Protein AF-A0A822CK51-F1 (afdb_monomer)

Foldseek 3Di:
DLQCQQLLAFPDDFDADPNDTDTSNPPLVVPDQQDPNHACPPGQNDQLSPSNFPDPPDPDDDPGQWDWAQAQQPSDTDTHHSVQACPPDQGGQQSPSNQVLQSVVCVHDPAQRGAQRPDSGGGGPVCSVVSRSNVPPDPPD

pLDDT: mean 83.39, std 12.73, range [35.59, 96.19]

Mean predicted aligned error: 7.16 Å

Nearest PDB structures (foldseek):
  7qbe-assembly2_D  TM=3.596E-01  e=5.749E-02  Homo sapiens
  8v14-assembly1_B  TM=6.085E-01  e=1.750E+00  Caenorhabditis elegans

Structure (mmCIF, N/CA/C/O backbone):
data_AF-A0A822CK51-F1
#
_entry.id   AF-A0A822CK51-F1
#
loop_
_atom_site.group_PDB
_atom_site.id
_atom_site.type_symbol
_atom_site.label_atom_id
_atom_site.label_alt_id
_atom_site.label_comp_id
_atom_site.label_asym_id
_atom_site.label_entity_id
_atom_site.label_seq_id
_atom_site.pdbx_PDB_ins_code
_atom_site.Cartn_x
_atom_site.Cartn_y
_atom_site.Cartn_z
_atom_site.occupancy
_atom_site.B_iso_or_equiv
_atom_site.auth_seq_id
_atom_site.auth_comp_id
_atom_site.auth_asym_id
_atom_site.auth_atom_id
_atom_site.pdbx_PDB_model_num
ATOM 1 N N . MET A 1 1 ? -10.542 14.595 8.503 1.00 58.38 1 MET A N 1
ATOM 2 C CA . MET A 1 1 ? -11.158 13.534 9.317 1.00 58.38 1 MET A CA 1
ATOM 3 C C . MET A 1 1 ? -11.747 12.444 8.426 1.00 58.38 1 MET A C 1
ATOM 5 O O . MET A 1 1 ? -11.242 11.350 8.503 1.00 58.38 1 MET A O 1
ATOM 9 N N . PHE A 1 2 ? -12.650 12.720 7.473 1.00 69.19 2 PHE A N 1
ATOM 10 C CA . PHE A 1 2 ? -13.202 11.669 6.581 1.00 69.19 2 PHE A CA 1
ATOM 11 C C . PHE A 1 2 ? -12.275 11.098 5.487 1.00 69.19 2 PHE A C 1
ATOM 13 O O . PHE A 1 2 ? -12.678 10.186 4.781 1.00 69.19 2 PHE A O 1
ATOM 20 N N . LYS A 1 3 ? -11.065 11.639 5.299 1.00 73.62 3 LYS A N 1
ATOM 21 C CA . LYS A 1 3 ? -10.172 11.239 4.193 1.00 73.62 3 LYS A CA 1
ATOM 22 C C . LYS A 1 3 ? -9.493 9.882 4.410 1.00 73.62 3 LYS A C 1
ATOM 24 O O . LYS A 1 3 ? -9.154 9.227 3.438 1.00 73.62 3 LYS A O 1
ATOM 29 N N . PHE A 1 4 ? -9.304 9.496 5.668 1.00 82.94 4 PHE A N 1
ATOM 30 C CA . PHE A 1 4 ? -8.573 8.291 6.070 1.00 82.94 4 PHE A CA 1
ATOM 31 C C . PHE A 1 4 ? -9.504 7.205 6.621 1.00 82.94 4 PHE A C 1
ATOM 33 O O . PHE A 1 4 ? -9.054 6.215 7.159 1.00 82.94 4 PHE A O 1
ATOM 40 N N . VAL A 1 5 ? -10.822 7.387 6.486 1.00 86.25 5 VAL A N 1
ATOM 41 C CA . VAL A 1 5 ? -11.793 6.375 6.914 1.00 86.25 5 VAL A CA 1
ATOM 42 C C . VAL A 1 5 ? -11.712 5.185 5.967 1.00 86.25 5 VAL A C 1
ATOM 44 O O . VAL A 1 5 ? -11.779 5.376 4.748 1.00 86.25 5 VAL A O 1
ATOM 47 N N . CYS A 1 6 ? -11.639 3.976 6.517 1.00 86.56 6 CYS A N 1
ATOM 48 C CA . CYS A 1 6 ? -11.571 2.733 5.757 1.00 86.56 6 CYS A CA 1
ATOM 49 C C . CYS A 1 6 ? -10.373 2.678 4.803 1.00 86.56 6 CYS A C 1
ATOM 51 O O . CYS A 1 6 ? -10.488 2.202 3.673 1.00 86.56 6 CYS A O 1
ATOM 53 N N . ASP A 1 7 ? -9.230 3.210 5.231 1.00 85.38 7 ASP A N 1
ATOM 54 C CA . ASP A 1 7 ? -7.992 3.203 4.457 1.00 85.38 7 ASP A CA 1
ATOM 55 C C . ASP A 1 7 ? -7.054 2.043 4.844 1.00 85.38 7 ASP A C 1
ATOM 57 O O . ASP A 1 7 ? -5.973 1.885 4.259 1.00 85.38 7 ASP A O 1
ATOM 61 N N . GLY A 1 8 ? -7.476 1.201 5.791 1.00 83.81 8 GLY A N 1
ATOM 62 C CA . GLY A 1 8 ? -6.746 0.059 6.327 1.00 83.81 8 GLY A CA 1
ATOM 63 C C . GLY A 1 8 ? -5.794 0.398 7.476 1.00 83.81 8 GLY A C 1
ATOM 64 O O . GLY A 1 8 ? -4.967 -0.454 7.824 1.00 83.81 8 GLY A O 1
ATOM 65 N N . ILE A 1 9 ? -5.846 1.612 8.033 1.00 83.25 9 ILE A N 1
ATOM 66 C CA . ILE A 1 9 ? -5.020 2.058 9.158 1.00 83.25 9 ILE A CA 1
ATOM 67 C C . ILE A 1 9 ? -5.937 2.606 10.259 1.00 83.25 9 ILE A C 1
ATOM 69 O O . ILE A 1 9 ? -6.586 3.621 10.058 1.00 83.25 9 ILE A O 1
ATOM 73 N N . PRO A 1 10 ? -5.980 1.983 11.450 1.00 84.12 10 PRO A N 1
ATOM 74 C CA . PRO A 1 10 ? -6.756 2.531 12.554 1.00 84.12 10 PRO A CA 1
ATOM 75 C C . PRO A 1 10 ? -6.042 3.760 13.133 1.00 84.12 10 PRO A C 1
ATOM 77 O O . PRO A 1 10 ? -5.142 3.613 13.959 1.00 84.12 10 PRO A O 1
ATOM 80 N N . GLU A 1 11 ? -6.433 4.964 12.715 1.00 81.31 11 GLU A N 1
ATOM 81 C CA . GLU A 1 11 ? -5.856 6.222 13.215 1.00 81.31 11 GLU A CA 1
ATOM 82 C C . GLU A 1 11 ? -6.605 6.748 14.450 1.00 81.31 11 GLU A C 1
ATOM 84 O O . GLU A 1 11 ? -6.122 7.624 15.179 1.00 81.31 11 GLU A O 1
ATOM 89 N N . MET A 1 12 ? -7.805 6.219 14.711 1.00 82.50 12 MET A N 1
ATOM 90 C CA . MET A 1 12 ? -8.628 6.615 15.846 1.00 82.50 12 MET A CA 1
ATOM 91 C C . MET A 1 12 ? -8.613 5.567 16.963 1.00 82.50 12 MET A C 1
ATOM 93 O O . MET A 1 12 ? -8.814 4.372 16.743 1.00 82.50 12 MET A O 1
ATOM 97 N N . TYR A 1 13 ? -8.451 6.033 18.209 1.00 82.94 13 TYR A N 1
ATOM 98 C CA . TYR A 1 13 ? -8.633 5.170 19.376 1.00 82.94 13 TYR A CA 1
ATOM 99 C C . TYR A 1 13 ? -10.033 4.544 19.363 1.00 82.94 13 TYR A C 1
ATOM 101 O O . TYR A 1 13 ? -11.010 5.277 19.173 1.00 82.94 13 TYR A O 1
ATOM 109 N N . PRO A 1 14 ? -10.156 3.231 19.633 1.00 87.81 14 PRO A N 1
ATOM 110 C CA . PRO A 1 14 ? -11.447 2.568 19.623 1.00 87.81 14 PRO A CA 1
ATOM 111 C C . PRO A 1 14 ? -12.435 3.228 20.588 1.00 87.81 14 PRO A C 1
ATOM 113 O O . PRO A 1 14 ? -12.178 3.334 21.792 1.00 87.81 14 PRO A O 1
ATOM 116 N N . ILE A 1 15 ? -13.588 3.641 20.068 1.00 90.19 15 ILE A N 1
ATOM 117 C CA . ILE A 1 15 ? -14.697 4.188 20.852 1.00 90.19 15 ILE A CA 1
ATOM 118 C C . ILE A 1 15 ? -15.734 3.105 21.115 1.00 90.19 15 ILE A C 1
ATOM 120 O O . ILE A 1 15 ? -15.971 2.243 20.276 1.00 90.19 15 ILE A O 1
ATOM 124 N N . LYS A 1 16 ? -16.366 3.137 22.290 1.00 94.06 16 LYS A N 1
ATOM 125 C CA . LYS A 1 16 ? -17.366 2.135 22.667 1.00 94.06 16 LYS A CA 1
ATOM 126 C C . LYS A 1 16 ? -18.783 2.648 22.399 1.00 94.06 16 LYS A C 1
ATOM 128 O O . LYS A 1 16 ? -19.215 3.581 23.073 1.00 94.06 16 LYS A O 1
ATOM 133 N N . ILE A 1 17 ? -19.500 2.022 21.468 1.00 90.44 17 ILE A N 1
ATOM 134 C CA . ILE A 1 17 ? -20.900 2.313 21.115 1.00 90.44 17 ILE A CA 1
ATOM 135 C C . ILE A 1 17 ? -21.685 1.006 21.262 1.00 90.44 17 ILE A C 1
ATOM 137 O O . ILE A 1 17 ? -21.219 -0.040 20.828 1.00 90.44 17 ILE A O 1
ATOM 141 N N . ASP A 1 18 ? -22.816 1.026 21.974 1.00 91.06 18 ASP A N 1
ATOM 142 C CA . ASP A 1 18 ? -23.673 -0.155 22.202 1.00 91.06 18 ASP A CA 1
ATOM 143 C C . ASP A 1 18 ? -22.935 -1.420 22.689 1.00 91.06 18 ASP A C 1
ATOM 145 O O . ASP A 1 18 ? -23.322 -2.558 22.433 1.00 91.06 18 ASP A O 1
ATOM 149 N N . GLY A 1 19 ? -21.848 -1.227 23.442 1.00 91.12 19 GLY A N 1
ATOM 150 C CA . GLY A 1 19 ? -21.037 -2.317 23.979 1.00 91.12 19 GLY A CA 1
ATOM 151 C C . GLY A 1 19 ? -19.927 -2.826 23.054 1.00 91.12 19 GLY A C 1
ATOM 152 O O . GLY A 1 19 ? -19.065 -3.558 23.542 1.00 91.12 19 GLY A O 1
ATOM 153 N N . GLN A 1 20 ? -19.894 -2.403 21.790 1.00 91.06 20 GLN A N 1
ATOM 154 C CA . GLN A 1 20 ? -18.872 -2.756 20.804 1.00 91.06 20 GLN A CA 1
ATOM 155 C C . GLN A 1 20 ? -17.840 -1.638 20.633 1.00 91.06 20 GLN A C 1
ATOM 157 O O . GLN A 1 20 ? -18.123 -0.471 20.892 1.00 91.06 20 GLN A O 1
ATOM 162 N N . TYR A 1 21 ? -16.617 -2.011 20.253 1.00 90.69 21 TYR A N 1
ATOM 163 C CA . TYR A 1 21 ? -15.539 -1.069 19.961 1.00 90.69 21 TYR A CA 1
ATOM 164 C C . TYR A 1 21 ? -15.521 -0.768 18.463 1.00 90.69 21 TYR A C 1
ATOM 166 O O . TYR A 1 21 ? -15.443 -1.697 17.666 1.00 90.69 21 TYR A O 1
ATOM 174 N N . HIS A 1 22 ? -15.556 0.513 18.110 1.00 89.75 22 HIS A N 1
ATOM 175 C CA . HIS A 1 22 ? -15.533 1.004 16.737 1.00 89.75 22 HIS 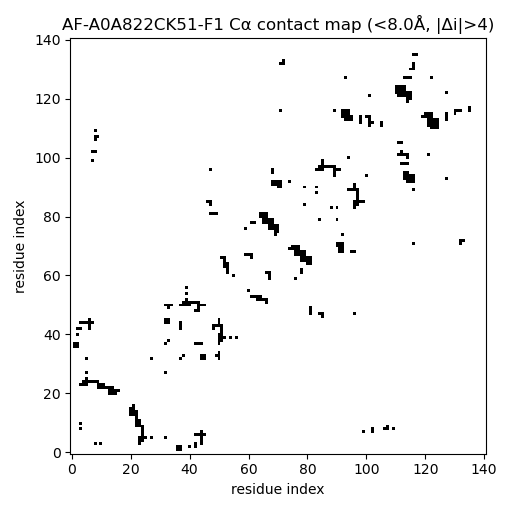A CA 1
ATOM 176 C C . HIS A 1 22 ? -14.306 1.886 16.514 1.00 89.75 22 HIS A C 1
ATOM 178 O O . HIS A 1 22 ? -13.920 2.665 17.389 1.00 89.75 22 HIS A O 1
ATOM 184 N N . THR A 1 23 ? -13.729 1.779 15.327 1.00 89.75 23 THR A N 1
ATOM 185 C CA . THR A 1 23 ? -12.684 2.658 14.794 1.00 89.75 23 THR A CA 1
ATOM 186 C C . THR A 1 23 ? -13.164 3.271 13.477 1.00 89.75 23 THR A C 1
ATOM 188 O O . THR A 1 23 ? -14.255 2.972 12.992 1.00 89.75 23 THR A O 1
ATOM 191 N N . ASP A 1 24 ? -12.326 4.104 12.879 1.00 87.31 24 ASP A N 1
ATOM 192 C CA . ASP A 1 24 ? -12.414 4.561 11.490 1.00 87.31 24 ASP A CA 1
ATOM 193 C C . ASP A 1 24 ? -12.319 3.436 10.440 1.00 87.31 24 ASP A C 1
ATOM 195 O O . ASP A 1 24 ? -12.593 3.678 9.271 1.00 87.31 24 ASP A O 1
ATOM 199 N N . GLU A 1 25 ? -12.034 2.203 10.867 1.00 88.31 25 GLU A N 1
ATOM 200 C CA . GLU A 1 25 ? -11.945 0.992 10.038 1.00 88.31 25 GLU A CA 1
ATOM 201 C C . GLU A 1 25 ? -13.105 0.003 10.292 1.00 88.31 25 GLU A C 1
ATOM 203 O O . GLU A 1 25 ? -13.046 -1.165 9.907 1.00 88.31 25 GLU A O 1
ATOM 208 N N . THR A 1 26 ? -14.161 0.431 10.994 1.00 89.12 26 THR A N 1
ATOM 209 C CA . THR A 1 26 ? -15.340 -0.404 11.293 1.00 89.12 26 THR A CA 1
ATOM 210 C C . THR A 1 26 ? -16.498 -0.084 10.343 1.00 89.12 26 THR A C 1
ATOM 212 O O . THR A 1 26 ? -16.698 1.067 9.970 1.00 89.12 26 THR A O 1
ATOM 215 N N . ASP A 1 27 ? -17.283 -1.099 9.963 1.00 88.38 27 ASP A N 1
ATOM 216 C CA . ASP A 1 27 ? -18.469 -0.968 9.096 1.00 88.38 27 ASP A CA 1
ATOM 217 C C . ASP A 1 27 ? -18.202 -0.335 7.714 1.00 88.38 27 ASP A C 1
ATOM 219 O O . ASP A 1 27 ? -19.085 0.281 7.115 1.00 88.38 27 ASP A O 1
ATOM 223 N N . CYS A 1 28 ? -17.002 -0.533 7.161 1.00 87.62 28 CYS A N 1
ATOM 224 C CA . CYS A 1 28 ? -16.598 0.010 5.858 1.00 87.62 28 CYS A CA 1
ATOM 225 C C . CYS A 1 28 ? -17.505 -0.408 4.691 1.00 87.62 28 CYS A C 1
ATOM 227 O O . CYS A 1 28 ? -17.698 0.362 3.758 1.00 87.62 28 CYS A O 1
ATOM 229 N N . GLU A 1 29 ? -18.144 -1.576 4.777 1.00 86.62 29 GLU A N 1
ATOM 230 C CA . GLU A 1 29 ? -19.150 -2.063 3.816 1.00 86.62 29 GLU A CA 1
ATOM 231 C C . GLU A 1 29 ? -20.356 -1.108 3.668 1.00 86.62 29 GLU A C 1
ATOM 233 O O . GLU A 1 29 ? -21.046 -1.120 2.650 1.00 86.62 29 GLU A O 1
ATOM 238 N N . GLN A 1 30 ? -20.633 -0.275 4.679 1.00 86.81 30 GLN A N 1
ATOM 239 C CA . GLN A 1 30 ? -21.738 0.690 4.660 1.00 86.81 30 GLN A CA 1
ATOM 24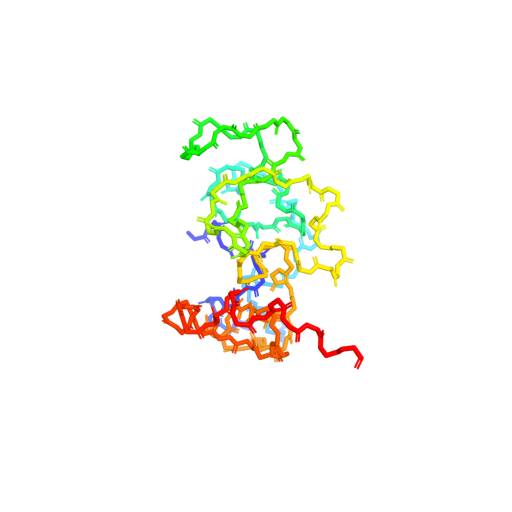0 C C . GLN A 1 30 ? -21.390 1.984 3.906 1.00 86.81 30 GLN A C 1
ATOM 242 O O . GLN A 1 30 ? -2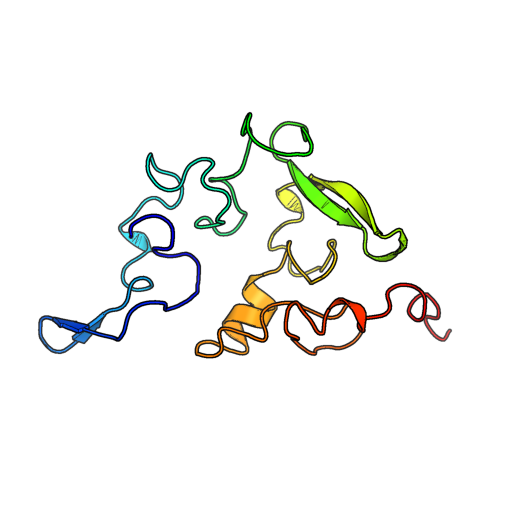2.284 2.780 3.606 1.00 86.81 30 GLN A O 1
ATOM 247 N N . TRP A 1 31 ? -20.111 2.208 3.590 1.00 83.75 31 TRP A N 1
ATOM 248 C CA . TRP A 1 31 ? -19.610 3.441 2.992 1.00 83.75 31 TRP A CA 1
ATOM 249 C C . TRP A 1 31 ? -18.957 3.142 1.640 1.00 83.75 31 TRP A C 1
ATOM 251 O O . TRP A 1 31 ? -17.945 2.447 1.590 1.00 83.75 31 TRP A O 1
ATOM 261 N N . PRO A 1 32 ? -19.480 3.677 0.519 1.00 89.25 32 PRO A N 1
ATOM 262 C CA . PRO A 1 32 ? -18.807 3.542 -0.765 1.00 89.25 32 PRO A CA 1
ATOM 263 C C . PRO A 1 32 ? -17.380 4.088 -0.669 1.00 89.25 32 PRO A C 1
ATOM 265 O O . PRO A 1 32 ? -17.192 5.269 -0.368 1.00 89.25 32 PRO A O 1
ATOM 268 N N . CYS A 1 33 ? -16.386 3.240 -0.939 1.00 91.12 33 CYS A N 1
ATOM 269 C CA . CYS A 1 33 ? -14.977 3.613 -0.820 1.00 91.12 33 CYS A CA 1
ATOM 270 C C . CYS A 1 33 ? -14.598 4.764 -1.766 1.00 91.12 33 CYS A C 1
ATOM 272 O O . CYS A 1 33 ? -13.754 5.577 -1.419 1.00 91.12 33 CYS A O 1
ATOM 274 N N . ASN A 1 34 ? -15.271 4.890 -2.918 1.00 92.50 34 ASN A N 1
ATOM 275 C CA . ASN A 1 34 ? -15.147 6.016 -3.842 1.00 92.50 34 ASN A CA 1
ATOM 276 C C . ASN A 1 34 ? -16.366 6.940 -3.697 1.00 92.50 34 ASN A C 1
ATOM 278 O O . ASN A 1 34 ? -17.468 6.626 -4.152 1.00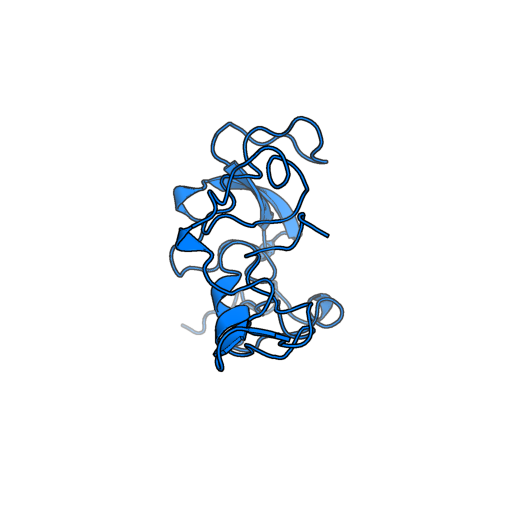 92.50 34 ASN A O 1
ATOM 282 N N . ASN A 1 35 ? -16.171 8.072 -3.025 1.00 90.62 35 ASN A N 1
ATOM 283 C CA . ASN A 1 35 ? -17.187 9.082 -2.757 1.00 90.62 35 ASN A CA 1
ATOM 284 C C . ASN A 1 35 ? -16.576 10.495 -2.817 1.00 90.62 35 ASN A C 1
ATOM 286 O O . ASN A 1 35 ? -15.384 10.665 -3.044 1.00 90.62 35 ASN A O 1
ATOM 290 N N . SER A 1 36 ? -17.372 11.541 -2.583 1.00 90.69 36 SER A N 1
ATOM 291 C CA . SER A 1 36 ? -16.907 12.936 -2.685 1.00 90.69 36 SER A CA 1
ATOM 292 C C . SER A 1 36 ? -15.765 13.329 -1.733 1.00 90.69 36 SER A C 1
ATOM 294 O O . SER A 1 36 ? -15.146 14.370 -1.942 1.00 90.69 36 SER A O 1
ATOM 296 N N . TYR A 1 37 ? -15.516 12.562 -0.669 1.00 88.62 37 TYR A N 1
ATOM 297 C CA . TYR A 1 37 ? -14.447 12.806 0.306 1.00 88.62 37 TYR A CA 1
ATOM 298 C C . TYR A 1 37 ? -13.178 11.989 0.032 1.00 88.62 37 TYR A C 1
ATOM 300 O O . TYR A 1 37 ? -12.092 12.407 0.450 1.00 88.62 37 TYR A O 1
ATOM 308 N N . THR A 1 38 ? -13.320 10.847 -0.638 1.00 91.19 38 THR A N 1
ATOM 309 C CA . THR A 1 38 ? -12.223 9.924 -0.952 1.00 91.19 38 THR A CA 1
ATOM 310 C C . THR A 1 38 ? -11.708 10.091 -2.375 1.00 91.19 38 THR A C 1
ATOM 312 O O . THR A 1 38 ? -10.517 9.975 -2.596 1.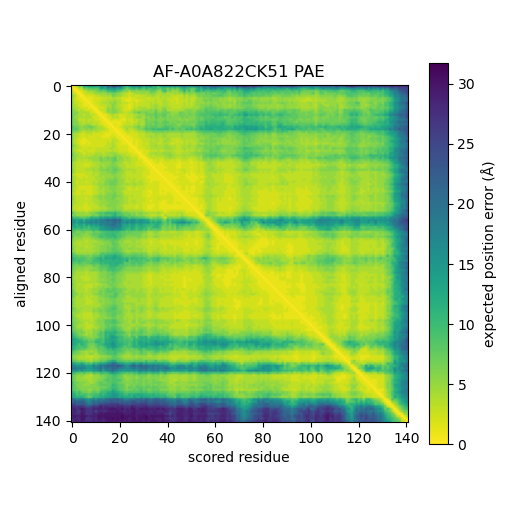00 91.19 38 THR A O 1
ATOM 315 N N . TYR A 1 39 ? -12.561 10.499 -3.319 1.00 92.56 39 TYR A N 1
ATOM 316 C CA . TYR A 1 39 ? -12.178 10.688 -4.715 1.00 92.56 39 TYR A CA 1
ATOM 317 C C . TYR A 1 39 ? -11.011 11.673 -4.886 1.00 92.56 39 TYR A C 1
ATOM 319 O O . TYR A 1 39 ? -11.121 12.858 -4.544 1.00 92.56 39 TYR A O 1
ATOM 327 N N . CYS A 1 40 ? -9.927 11.191 -5.494 1.00 91.62 40 CYS A N 1
ATOM 328 C CA . CYS A 1 40 ? -8.718 11.935 -5.830 1.00 91.62 40 CYS A CA 1
ATOM 329 C C . CYS A 1 40 ? -8.124 12.718 -4.649 1.00 91.62 40 CYS A C 1
ATOM 331 O O . CYS A 1 40 ? -7.687 13.869 -4.803 1.00 91.62 40 CYS A O 1
ATOM 333 N N . ASN A 1 41 ? -8.139 12.122 -3.459 1.00 90.12 41 ASN A N 1
ATOM 334 C CA . ASN A 1 41 ? -7.608 12.698 -2.235 1.00 90.12 41 ASN A CA 1
ATOM 335 C C . ASN A 1 41 ? -6.176 12.223 -1.908 1.00 90.12 41 ASN A C 1
ATOM 337 O O . ASN A 1 41 ? -5.626 12.678 -0.900 1.00 90.12 41 ASN A O 1
ATOM 341 N N . THR A 1 42 ? -5.566 11.398 -2.769 1.00 88.38 42 THR A N 1
ATOM 342 C CA . THR A 1 42 ? -4.235 10.760 -2.666 1.00 88.38 42 THR A CA 1
ATOM 343 C C . THR A 1 42 ? -4.118 9.578 -1.699 1.00 88.38 42 THR A C 1
ATOM 345 O O . THR A 1 42 ? -3.028 9.025 -1.529 1.00 88.38 42 THR A O 1
ATOM 348 N N . VAL A 1 43 ? -5.219 9.161 -1.085 1.00 88.94 43 VAL A N 1
ATOM 349 C CA . VAL A 1 43 ? -5.325 8.008 -0.185 1.00 88.94 43 VAL A CA 1
ATOM 350 C C . VAL A 1 43 ? -6.072 6.912 -0.929 1.00 88.94 43 VAL A C 1
ATOM 352 O O . VAL A 1 43 ? -6.953 7.197 -1.716 1.00 88.94 43 VAL A O 1
ATOM 355 N N . TRP A 1 44 ? -5.686 5.652 -0.734 1.00 90.19 44 TRP A N 1
ATOM 356 C CA . TRP A 1 44 ? -6.452 4.546 -1.311 1.00 90.19 44 TRP A CA 1
ATOM 357 C C . TRP A 1 44 ? -7.411 4.041 -0.253 1.00 90.19 44 TRP A C 1
ATOM 359 O O . TRP A 1 44 ? -6.993 3.305 0.646 1.00 90.19 44 TRP A O 1
ATOM 369 N N . ASN A 1 45 ? -8.666 4.454 -0.365 1.00 90.75 45 ASN A N 1
ATOM 370 C CA . ASN A 1 45 ? -9.764 3.936 0.434 1.00 90.75 45 ASN A CA 1
ATOM 371 C C . ASN A 1 45 ? -10.408 2.724 -0.260 1.00 90.75 45 ASN A C 1
ATOM 373 O O . ASN A 1 45 ? -10.984 1.862 0.402 1.00 90.75 45 ASN A O 1
ATOM 377 N N . CYS A 1 46 ? -10.309 2.612 -1.591 1.00 91.19 46 CYS A N 1
ATOM 378 C CA . CYS A 1 46 ? -10.775 1.426 -2.305 1.00 91.19 46 CYS A CA 1
ATOM 379 C C . CYS A 1 46 ? -9.707 0.316 -2.391 1.00 91.19 46 CYS A C 1
ATOM 381 O O . CYS A 1 46 ? -8.513 0.618 -2.478 1.00 91.19 46 CYS A O 1
ATOM 383 N N . PRO A 1 47 ? -10.105 -0.977 -2.436 1.00 88.00 47 PRO A N 1
ATOM 384 C CA . PRO A 1 47 ? -9.171 -2.107 -2.452 1.00 88.00 47 PRO A CA 1
ATOM 385 C C . PRO A 1 47 ? -8.129 -2.061 -3.570 1.00 88.00 47 PRO A C 1
ATOM 387 O O . PRO A 1 47 ? -6.995 -2.490 -3.355 1.00 88.00 47 PRO A O 1
ATOM 390 N N . ARG A 1 48 ? -8.492 -1.534 -4.748 1.00 91.94 48 ARG A N 1
ATOM 391 C CA . ARG A 1 48 ? -7.575 -1.373 -5.881 1.00 91.94 48 ARG A CA 1
ATOM 392 C C . ARG A 1 48 ? -7.276 0.098 -6.179 1.00 91.94 48 ARG A C 1
ATOM 394 O O . ARG A 1 48 ? -6.786 0.402 -7.259 1.00 91.94 48 ARG A O 1
ATOM 401 N N . GLY A 1 49 ? -7.574 1.001 -5.242 1.00 91.75 49 GLY A N 1
ATOM 402 C CA . GLY A 1 49 ? -7.355 2.439 -5.392 1.00 91.75 49 GLY A CA 1
ATOM 403 C C . GLY A 1 49 ? -8.274 3.114 -6.409 1.00 91.75 49 GLY A C 1
ATOM 404 O O . GLY A 1 49 ? -7.901 4.134 -6.978 1.00 91.75 49 GLY A O 1
ATOM 405 N N . GLU A 1 50 ? -9.453 2.558 -6.695 1.00 94.00 50 GLU A N 1
ATOM 406 C CA . GLU A 1 50 ? -10.409 3.081 -7.680 1.00 94.00 50 GLU A CA 1
ATOM 407 C C . GLU A 1 50 ? -10.794 4.553 -7.460 1.00 94.00 50 GLU A C 1
ATOM 409 O O . GLU A 1 50 ? -11.124 5.262 -8.413 1.00 94.00 50 GLU A O 1
ATOM 414 N N . ASP A 1 51 ? -10.764 5.006 -6.210 1.00 93.12 51 ASP A N 1
ATOM 415 C CA . ASP A 1 51 ? -10.960 6.388 -5.781 1.00 93.12 51 ASP A CA 1
ATOM 416 C C . ASP A 1 51 ? -9.852 7.342 -6.253 1.00 93.12 51 ASP A C 1
ATOM 418 O O . ASP A 1 51 ? -10.095 8.537 -6.389 1.00 93.12 51 ASP A O 1
ATOM 422 N N . GLU A 1 52 ? -8.686 6.815 -6.625 1.00 92.75 52 GLU A N 1
ATOM 423 C CA . GLU A 1 52 ? -7.509 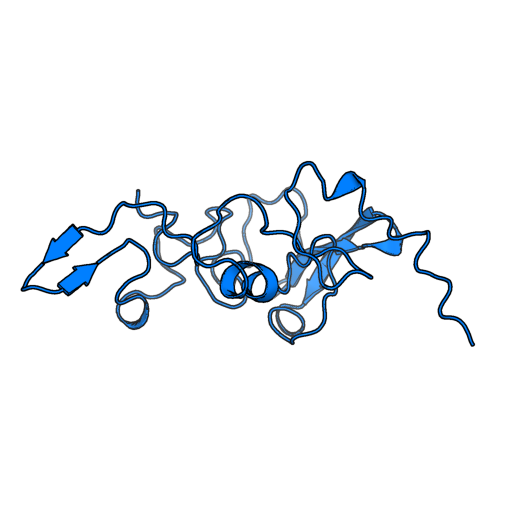7.561 -7.084 1.00 92.75 52 GLU A CA 1
ATOM 424 C C . GLU A 1 52 ? -7.221 7.395 -8.586 1.00 92.75 52 GLU A C 1
ATOM 426 O O . GLU A 1 52 ? -6.120 7.681 -9.070 1.00 92.75 52 GLU A O 1
ATOM 431 N N . LEU A 1 53 ? -8.207 6.931 -9.356 1.00 92.50 53 LEU A N 1
ATOM 432 C CA . LEU A 1 53 ? -8.118 6.846 -10.812 1.00 92.50 53 LEU A CA 1
ATOM 433 C C . LEU A 1 53 ? -8.622 8.116 -11.507 1.00 92.50 53 LEU A C 1
ATOM 435 O O . LEU A 1 53 ? -9.618 8.719 -11.123 1.00 92.50 53 LEU A O 1
ATOM 439 N N . THR A 1 54 ? -7.997 8.454 -12.640 1.00 87.81 54 THR A N 1
ATOM 440 C CA . THR A 1 54 ? -8.423 9.564 -13.526 1.00 87.81 54 THR A CA 1
ATOM 441 C C . THR A 1 54 ? -8.401 10.941 -12.840 1.00 87.81 54 THR A C 1
ATOM 443 O O . THR A 1 54 ? -9.191 11.837 -13.139 1.00 87.81 54 THR A O 1
ATOM 446 N N . CYS A 1 55 ? -7.454 11.128 -11.923 1.00 87.50 55 CYS A N 1
ATOM 447 C CA . CYS A 1 55 ? -7.256 12.374 -11.196 1.00 87.50 55 CYS A CA 1
ATOM 448 C C . CYS A 1 55 ? -6.381 13.361 -11.981 1.00 87.50 55 CYS A C 1
ATOM 450 O O . CYS A 1 55 ? -5.315 13.011 -12.477 1.00 87.50 55 CYS A O 1
ATOM 452 N N . ASN A 1 56 ? -6.782 14.634 -12.025 1.00 81.00 56 ASN A N 1
ATOM 453 C CA . ASN A 1 56 ? -6.016 15.691 -12.707 1.00 81.00 56 ASN A CA 1
ATOM 454 C C . ASN A 1 56 ? -4.854 16.266 -11.872 1.00 81.00 56 ASN A C 1
ATOM 456 O O . ASN A 1 56 ? -4.164 17.169 -12.338 1.00 81.00 56 ASN A O 1
ATOM 460 N N . ASN A 1 57 ? -4.658 15.795 -10.636 1.00 68.81 57 ASN A N 1
ATOM 461 C CA . ASN A 1 57 ? -3.735 16.393 -9.663 1.00 68.81 57 ASN A CA 1
ATOM 462 C C . ASN A 1 57 ? -2.495 15.527 -9.365 1.00 68.81 57 ASN A C 1
ATOM 464 O O . ASN A 1 57 ? -1.862 15.676 -8.322 1.00 68.81 57 ASN A O 1
ATOM 468 N N . THR A 1 58 ? -2.153 14.585 -10.243 1.00 68.06 58 THR A N 1
ATOM 469 C CA . THR A 1 58 ? -1.018 13.678 -10.039 1.00 68.06 58 THR A CA 1
ATOM 470 C C . THR A 1 58 ? 0.245 14.188 -10.739 1.00 68.06 58 THR A C 1
ATOM 472 O O . THR A 1 58 ? 0.196 14.744 -11.834 1.00 68.06 58 THR A O 1
ATOM 475 N N . LEU A 1 59 ? 1.411 13.968 -10.115 1.00 71.31 59 LEU A N 1
ATOM 476 C CA . LEU A 1 59 ? 2.728 14.325 -10.679 1.00 71.31 59 LEU A CA 1
ATOM 477 C C . LEU A 1 59 ? 3.024 13.608 -12.009 1.00 71.31 59 LEU A C 1
ATOM 479 O O . LEU A 1 59 ? 3.795 14.111 -12.824 1.00 71.31 59 LEU A O 1
ATOM 483 N N . ILE A 1 60 ? 2.410 12.441 -12.221 1.00 79.44 60 ILE A N 1
ATOM 484 C CA . ILE A 1 60 ? 2.375 11.740 -13.502 1.00 79.44 60 ILE A CA 1
ATOM 485 C C . ILE A 1 60 ? 0.933 11.542 -13.936 1.00 79.44 60 ILE A C 1
ATOM 487 O O . ILE A 1 60 ? 0.089 11.125 -13.144 1.00 79.44 60 ILE A O 1
ATOM 491 N N . VAL A 1 61 ? 0.674 11.797 -15.215 1.00 84.19 61 VAL A N 1
ATOM 492 C CA . VAL A 1 61 ? -0.604 11.486 -15.852 1.00 84.19 61 VAL A CA 1
ATOM 493 C C . VAL A 1 61 ? -0.516 10.069 -16.401 1.00 84.19 61 VAL A C 1
ATOM 495 O O . VAL A 1 61 ? 0.166 9.824 -17.396 1.00 84.19 61 VAL A O 1
ATOM 498 N N . CYS A 1 62 ? -1.184 9.134 -15.730 1.00 88.94 62 CYS A N 1
ATOM 499 C CA . CYS A 1 62 ? -1.343 7.776 -16.229 1.00 88.94 62 CYS A CA 1
ATOM 500 C C . CYS A 1 62 ? -2.586 7.652 -17.121 1.00 88.94 62 CYS A C 1
ATOM 502 O O . CYS A 1 62 ? -3.521 8.446 -16.987 1.00 88.94 62 CYS A O 1
ATOM 504 N N . PRO A 1 63 ? -2.619 6.668 -18.041 1.00 91.00 63 PRO A N 1
ATOM 505 C CA . PRO A 1 63 ? -3.836 6.333 -18.769 1.00 91.00 63 PRO A CA 1
ATOM 506 C C . PRO A 1 63 ? -4.990 6.000 -17.817 1.00 91.00 63 PRO A C 1
ATOM 508 O O . PRO A 1 63 ? -4.775 5.665 -16.651 1.00 91.00 63 PRO A O 1
ATOM 511 N N . ALA A 1 64 ? -6.221 6.023 -18.333 1.00 90.75 64 ALA A N 1
ATOM 512 C CA . ALA A 1 64 ? -7.377 5.546 -17.579 1.00 90.75 64 ALA A CA 1
ATOM 513 C C . ALA A 1 64 ? -7.122 4.127 -17.031 1.00 90.75 64 ALA A C 1
ATOM 515 O O . ALA A 1 64 ? -6.488 3.306 -17.701 1.00 90.75 64 ALA A O 1
ATOM 516 N N . LEU A 1 65 ? -7.618 3.846 -15.821 1.00 93.38 65 LEU A N 1
ATOM 517 C CA . LEU A 1 65 ? -7.453 2.554 -15.133 1.00 93.38 65 LEU A CA 1
ATOM 518 C C . LEU A 1 65 ? -5.988 2.164 -14.844 1.00 93.38 65 LEU A C 1
ATOM 520 O O . LEU A 1 65 ? -5.659 0.978 -14.793 1.00 93.38 65 LEU A O 1
ATOM 524 N N . HIS A 1 66 ? -5.096 3.147 -14.697 1.00 94.25 66 HIS A N 1
ATOM 525 C CA . HIS A 1 66 ? -3.711 2.918 -14.297 1.00 94.25 66 HIS A CA 1
ATOM 526 C C . HIS A 1 66 ? -3.304 3.820 -13.132 1.00 94.25 66 HIS A C 1
ATOM 528 O O . HIS A 1 66 ? -3.657 4.999 -13.091 1.00 94.25 66 HIS A O 1
ATOM 534 N N . HIS A 1 67 ? -2.483 3.275 -12.240 1.00 92.75 67 HIS A N 1
ATOM 535 C CA . HIS A 1 67 ? -1.893 3.981 -11.112 1.00 92.75 67 HIS A CA 1
ATOM 536 C C . HIS A 1 67 ? -0.428 4.324 -11.374 1.00 92.75 67 HIS A C 1
ATOM 538 O O . HIS A 1 67 ? 0.289 3.535 -11.998 1.00 92.75 67 HIS A O 1
ATOM 544 N N . PRO A 1 68 ? 0.064 5.463 -10.863 1.00 91.88 68 PRO A N 1
ATOM 545 C CA . PRO A 1 68 ? 1.493 5.717 -10.781 1.00 91.88 68 PRO A CA 1
ATOM 546 C C . PRO A 1 68 ? 2.193 4.620 -9.972 1.00 91.88 68 PRO A C 1
ATOM 548 O O . PRO A 1 68 ? 1.746 4.240 -8.894 1.00 91.88 68 PRO A O 1
ATOM 551 N N . CYS A 1 69 ? 3.313 4.134 -10.487 1.00 91.62 69 CYS A N 1
ATOM 552 C CA . CYS A 1 69 ? 4.082 3.044 -9.907 1.00 91.62 69 CYS A CA 1
ATOM 553 C C . CYS A 1 69 ? 5.568 3.320 -10.085 1.00 91.62 69 CYS A C 1
ATOM 555 O O . CYS A 1 69 ? 6.011 3.672 -11.178 1.00 91.62 69 CYS A O 1
ATOM 557 N N . ILE A 1 70 ? 6.363 3.148 -9.034 1.00 89.75 70 ILE A N 1
ATOM 558 C CA . ILE A 1 70 ? 7.821 3.194 -9.162 1.00 89.75 70 ILE A CA 1
ATOM 559 C C . ILE A 1 70 ? 8.293 1.774 -9.440 1.00 89.75 70 ILE A C 1
ATOM 561 O O . ILE A 1 70 ? 8.125 0.893 -8.600 1.00 89.75 70 ILE A O 1
ATOM 565 N N . LEU A 1 71 ? 8.894 1.553 -10.608 1.00 86.75 71 LEU A N 1
ATOM 566 C CA . LEU A 1 71 ? 9.440 0.246 -10.955 1.00 86.75 71 LEU A CA 1
ATOM 567 C C . LEU A 1 71 ? 10.630 -0.076 -10.035 1.00 86.75 71 LEU A C 1
ATOM 569 O O . LEU A 1 71 ? 11.565 0.727 -9.977 1.00 86.75 71 LEU A O 1
ATOM 573 N N . PRO A 1 72 ? 10.657 -1.240 -9.368 1.00 78.94 72 PRO A N 1
ATOM 574 C CA . PRO A 1 72 ? 11.717 -1.587 -8.423 1.00 78.94 72 PRO A CA 1
ATOM 575 C C . PRO A 1 72 ? 13.110 -1.557 -9.062 1.00 78.94 72 PRO A C 1
ATOM 577 O O . PRO A 1 72 ? 14.001 -0.867 -8.579 1.00 78.94 72 PRO A O 1
ATOM 580 N N . ASN A 1 73 ? 13.295 -2.235 -10.198 1.00 76.31 73 ASN A N 1
ATOM 581 C CA . ASN A 1 73 ? 14.619 -2.445 -10.802 1.00 76.31 73 ASN A CA 1
ATOM 582 C C . ASN A 1 73 ? 15.287 -1.149 -11.290 1.00 76.31 73 ASN A C 1
ATOM 584 O O . ASN A 1 73 ? 16.508 -0.984 -11.205 1.00 76.31 73 ASN A O 1
ATOM 588 N N . THR A 1 74 ? 14.489 -0.241 -11.848 1.00 81.06 74 THR A N 1
ATOM 589 C CA . THR A 1 74 ? 14.966 0.987 -12.495 1.00 81.06 74 THR A CA 1
ATOM 590 C C . THR A 1 74 ? 14.732 2.227 -11.645 1.00 81.06 74 THR A C 1
ATOM 592 O O . THR A 1 74 ? 15.287 3.278 -11.962 1.00 81.06 74 THR A O 1
ATOM 595 N N . THR A 1 75 ? 13.937 2.133 -10.572 1.00 81.62 75 THR A N 1
ATOM 596 C CA . THR A 1 75 ? 13.470 3.269 -9.756 1.00 81.62 75 THR A CA 1
ATOM 597 C C . THR A 1 75 ? 12.833 4.385 -10.591 1.00 81.62 75 THR A C 1
ATOM 599 O O . THR A 1 75 ? 12.856 5.556 -10.224 1.00 81.62 75 THR A O 1
ATOM 602 N N . THR A 1 76 ? 12.277 4.030 -11.751 1.00 86.44 76 THR A N 1
ATOM 603 C CA . THR A 1 76 ? 11.618 4.966 -12.665 1.00 86.44 76 THR A CA 1
ATOM 604 C C . THR A 1 76 ? 10.121 4.956 -12.429 1.00 86.44 76 THR A C 1
ATOM 606 O O . THR A 1 76 ? 9.529 3.893 -12.233 1.00 86.44 76 THR A O 1
ATOM 609 N N . LEU A 1 77 ? 9.505 6.129 -12.523 1.00 89.38 77 LEU A N 1
ATOM 610 C CA . LEU A 1 77 ? 8.057 6.255 -12.467 1.00 89.38 77 LEU A CA 1
ATOM 611 C C . LEU A 1 77 ? 7.432 5.702 -13.761 1.00 89.38 77 LEU A C 1
ATOM 613 O O . LEU A 1 77 ? 7.909 5.975 -14.862 1.00 89.38 77 LEU A O 1
ATOM 617 N N . SER A 1 78 ? 6.395 4.892 -13.605 1.00 92.19 78 SER A N 1
ATOM 618 C CA . SER A 1 78 ? 5.655 4.181 -14.647 1.00 92.19 78 SER A CA 1
ATOM 619 C C . SER A 1 78 ? 4.166 4.153 -14.284 1.00 92.19 78 SER A C 1
ATOM 621 O O . SER A 1 78 ? 3.771 4.641 -13.225 1.00 92.19 78 SER A O 1
ATOM 623 N N . CYS A 1 79 ? 3.339 3.576 -15.152 1.00 93.69 79 CYS A N 1
ATOM 624 C CA . CYS A 1 79 ? 1.910 3.392 -14.931 1.00 93.69 79 CYS A CA 1
ATOM 625 C C . CYS A 1 79 ? 1.578 1.900 -14.859 1.00 93.69 79 CYS A C 1
ATOM 627 O O . CYS A 1 79 ? 1.808 1.165 -15.820 1.00 93.69 79 CYS A O 1
ATOM 629 N N . LEU A 1 80 ? 1.039 1.458 -13.724 1.00 95.06 80 LEU A N 1
ATOM 630 C CA . LEU A 1 80 ? 0.595 0.090 -13.483 1.00 95.06 80 LEU A CA 1
ATOM 631 C C . LEU A 1 80 ? -0.908 -0.015 -13.738 1.00 95.06 80 LEU A C 1
ATOM 633 O O . LEU A 1 80 ? -1.668 0.810 -13.246 1.00 95.06 80 LEU A O 1
ATOM 637 N N . SER A 1 81 ? -1.347 -1.021 -14.491 1.00 96.19 81 SER A N 1
ATOM 638 C CA . SER A 1 81 ? -2.780 -1.286 -14.670 1.00 96.19 81 SER A CA 1
ATOM 639 C C . SER A 1 81 ? -3.438 -1.634 -13.333 1.00 96.19 81 SER A C 1
ATOM 641 O O . SER A 1 81 ? -2.868 -2.407 -12.566 1.00 96.19 81 SER A O 1
ATOM 643 N N . ILE A 1 82 ? -4.659 -1.144 -13.093 1.00 95.38 82 ILE A N 1
ATOM 644 C CA . ILE A 1 82 ? -5.479 -1.541 -11.936 1.00 95.38 82 ILE A CA 1
ATOM 645 C C . ILE A 1 82 ? -5.648 -3.062 -11.835 1.00 95.38 82 ILE A C 1
ATOM 647 O O . ILE A 1 82 ? -5.758 -3.602 -10.741 1.00 95.38 82 ILE A O 1
ATOM 651 N N . GLU A 1 83 ? -5.588 -3.789 -12.958 1.00 95.56 83 GLU A N 1
ATOM 652 C CA . GLU A 1 83 ? -5.709 -5.248 -12.934 1.00 95.56 83 GLU A CA 1
ATOM 653 C C . GLU A 1 83 ? -4.553 -5.951 -12.220 1.00 95.56 83 GLU A C 1
ATOM 655 O O . GLU A 1 83 ? -4.680 -7.094 -11.783 1.00 95.56 83 GLU A O 1
ATOM 660 N N . LYS A 1 84 ? -3.424 -5.256 -12.095 1.00 95.25 84 LYS A N 1
ATOM 661 C CA . LYS A 1 84 ? -2.255 -5.730 -11.368 1.00 95.25 84 LYS A CA 1
ATOM 662 C C . LYS A 1 84 ? -2.231 -5.308 -9.908 1.00 95.25 84 LYS A C 1
ATOM 664 O O . LYS A 1 84 ? -1.392 -5.780 -9.169 1.00 95.25 84 LYS A O 1
ATOM 669 N N . VAL A 1 85 ? -3.147 -4.441 -9.507 1.00 94.56 85 VAL A N 1
ATOM 670 C CA . VAL A 1 85 ? -3.287 -4.029 -8.121 1.00 94.56 85 VAL A CA 1
ATOM 671 C C . VAL A 1 85 ? -4.076 -5.084 -7.362 1.00 94.56 85 VAL A C 1
ATOM 673 O O . VAL A 1 85 ? -5.132 -5.530 -7.836 1.00 94.56 85 VAL A O 1
ATOM 676 N N . HIS A 1 86 ? -3.592 -5.416 -6.167 1.00 91.31 86 HIS A N 1
ATOM 677 C CA . HIS A 1 86 ? -4.188 -6.401 -5.272 1.00 91.31 86 HIS A CA 1
ATOM 678 C C . HIS A 1 86 ? -4.280 -7.806 -5.901 1.00 91.31 86 HIS A C 1
ATOM 680 O O . HIS A 1 86 ? -5.228 -8.555 -5.660 1.00 91.31 86 HIS A O 1
ATOM 686 N N . ASN A 1 87 ? -3.326 -8.169 -6.761 1.00 91.69 87 ASN A N 1
ATOM 687 C CA . ASN A 1 87 ? -3.271 -9.474 -7.423 1.00 91.69 87 ASN A CA 1
ATOM 688 C C . ASN A 1 87 ? -2.368 -10.487 -6.685 1.00 91.69 87 ASN A C 1
ATOM 690 O O . ASN A 1 87 ? -2.240 -11.631 -7.130 1.00 91.69 87 ASN A O 1
ATOM 694 N N . GLY A 1 88 ? -1.747 -10.086 -5.571 1.00 88.81 88 GLY A N 1
ATOM 695 C CA . GLY A 1 88 ? -0.822 -10.909 -4.790 1.00 88.81 88 GLY A CA 1
ATOM 696 C C . GLY A 1 88 ? 0.606 -10.969 -5.343 1.00 88.81 88 GLY A C 1
ATOM 697 O O . GLY A 1 88 ? 1.426 -11.724 -4.818 1.00 88.81 88 GLY A O 1
ATOM 698 N N . ILE A 1 89 ? 0.921 -10.197 -6.382 1.00 89.31 89 ILE A N 1
ATOM 699 C CA . ILE A 1 89 ? 2.243 -10.068 -6.993 1.00 89.31 89 ILE A CA 1
ATOM 700 C C . ILE A 1 89 ? 2.683 -8.624 -6.814 1.00 89.31 89 ILE A C 1
ATOM 702 O O . ILE A 1 89 ? 2.071 -7.712 -7.342 1.00 89.31 89 ILE A O 1
ATOM 706 N N . VAL A 1 90 ? 3.789 -8.419 -6.108 1.00 89.56 90 VAL A N 1
ATOM 707 C CA . VAL A 1 90 ? 4.357 -7.080 -5.952 1.00 89.56 90 VAL A CA 1
ATOM 708 C C . VAL A 1 90 ? 4.969 -6.655 -7.291 1.00 89.56 90 VAL A C 1
ATOM 710 O O . VAL A 1 90 ? 5.943 -7.257 -7.731 1.00 89.56 90 VAL A O 1
ATOM 713 N N . ASP A 1 91 ? 4.396 -5.650 -7.950 1.00 91.06 91 ASP A N 1
ATOM 714 C CA . ASP A 1 91 ? 4.885 -5.025 -9.186 1.00 91.06 91 ASP A CA 1
ATOM 715 C C . ASP A 1 91 ? 5.583 -3.673 -8.902 1.00 91.06 91 ASP A C 1
ATOM 717 O O . ASP A 1 91 ? 6.490 -3.276 -9.646 1.00 91.06 91 ASP A O 1
ATOM 721 N N . CYS A 1 92 ? 5.203 -2.961 -7.833 1.00 90.94 92 CYS A N 1
ATOM 722 C CA . CYS A 1 92 ? 5.735 -1.638 -7.496 1.00 90.94 92 CYS A CA 1
ATOM 723 C C . 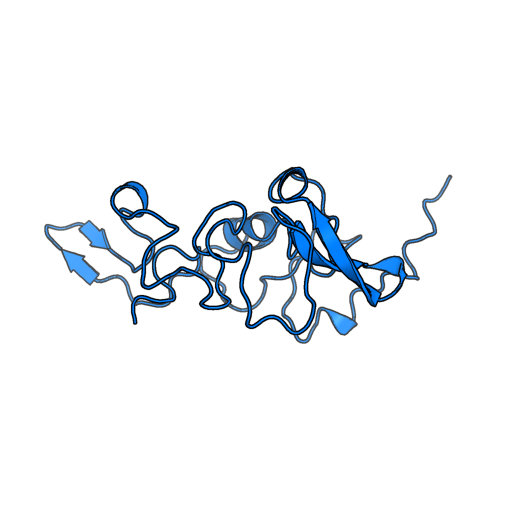CYS A 1 92 ? 6.690 -1.645 -6.297 1.00 90.94 92 CYS A C 1
ATOM 725 O O . CYS A 1 92 ? 6.612 -2.462 -5.377 1.00 90.94 92 CYS A O 1
ATOM 727 N N . LEU A 1 93 ? 7.606 -0.671 -6.281 1.00 89.06 93 LEU A N 1
ATOM 728 C CA . LEU A 1 93 ? 8.527 -0.457 -5.170 1.00 89.06 93 LEU A CA 1
ATOM 729 C C . LEU A 1 93 ? 7.760 -0.288 -3.849 1.00 89.06 93 LEU A C 1
ATOM 731 O O . LEU A 1 93 ? 6.834 0.515 -3.751 1.00 89.06 93 LEU A O 1
ATOM 735 N N . GLY A 1 94 ? 8.179 -1.028 -2.823 1.00 89.06 94 GLY A N 1
ATOM 736 C CA . GLY A 1 94 ? 7.538 -0.997 -1.510 1.00 89.06 94 GLY A CA 1
ATOM 737 C C . GLY A 1 94 ? 6.216 -1.755 -1.430 1.00 89.06 94 GLY A C 1
ATOM 738 O O . GLY A 1 94 ? 5.526 -1.602 -0.425 1.00 89.06 94 GLY A O 1
ATOM 739 N N . GLY A 1 95 ? 5.836 -2.534 -2.451 1.00 90.19 95 GLY A N 1
ATOM 740 C CA . GLY A 1 95 ? 4.535 -3.208 -2.479 1.00 90.19 95 GLY A CA 1
ATOM 741 C C . GLY A 1 95 ? 3.375 -2.225 -2.460 1.00 90.19 95 GLY A C 1
ATOM 742 O O . GLY A 1 95 ? 2.350 -2.500 -1.845 1.00 90.19 95 GLY A O 1
ATOM 743 N N . SER A 1 96 ? 3.544 -1.047 -3.072 1.00 90.19 96 SER A N 1
ATOM 744 C CA . SER A 1 96 ? 2.518 0.001 -3.069 1.00 90.19 96 SER A CA 1
ATOM 745 C C . SER A 1 96 ? 1.244 -0.396 -3.818 1.00 90.19 96 SER A C 1
ATOM 747 O O . SER A 1 96 ? 0.204 0.209 -3.601 1.00 90.19 96 SER A O 1
ATOM 749 N N . ASP A 1 97 ? 1.333 -1.375 -4.708 1.00 92.56 97 ASP A N 1
ATOM 750 C CA . ASP A 1 97 ? 0.231 -2.031 -5.411 1.00 92.56 97 ASP A CA 1
ATOM 751 C C . ASP A 1 97 ? -0.396 -3.186 -4.608 1.00 92.56 97 ASP A C 1
ATOM 753 O O . ASP A 1 97 ? -1.551 -3.535 -4.825 1.00 92.56 97 ASP A O 1
ATOM 757 N N . GLU A 1 98 ? 0.325 -3.713 -3.616 1.00 91.81 98 GLU A N 1
ATOM 758 C CA . GLU A 1 98 ? -0.076 -4.836 -2.759 1.00 91.81 98 GLU A CA 1
ATOM 759 C C . GLU A 1 98 ? -0.072 -4.437 -1.270 1.00 91.81 98 GLU A C 1
ATOM 761 O O . GLU A 1 98 ? 0.390 -5.165 -0.386 1.00 91.81 98 GLU A O 1
ATOM 766 N N . ARG A 1 99 ? -0.582 -3.235 -0.968 1.00 87.88 99 ARG A N 1
ATOM 767 C CA . ARG A 1 99 ? -0.487 -2.581 0.358 1.00 87.88 99 ARG A CA 1
ATOM 768 C C . ARG A 1 99 ? -1.073 -3.421 1.488 1.00 87.88 99 ARG A C 1
ATOM 770 O O . ARG A 1 99 ? -0.641 -3.312 2.637 1.00 87.88 99 ARG A O 1
ATOM 777 N N . GLN A 1 100 ? -2.068 -4.248 1.178 1.00 85.69 100 GLN A N 1
ATOM 778 C CA . GLN A 1 100 ? -2.703 -5.148 2.132 1.00 85.69 100 GLN A CA 1
ATOM 779 C C . GLN A 1 100 ? -1.712 -6.135 2.755 1.00 85.69 100 GLN A C 1
ATOM 781 O O . GLN A 1 100 ? -1.916 -6.505 3.905 1.00 85.69 100 GLN A O 1
ATOM 786 N N . LEU A 1 101 ? -0.640 -6.521 2.046 1.00 87.69 101 LEU A N 1
ATOM 787 C CA . LEU A 1 101 ? 0.328 -7.510 2.530 1.00 87.69 101 LEU A CA 1
ATOM 788 C C . LEU A 1 101 ? 0.901 -7.083 3.884 1.00 87.69 101 LEU A C 1
ATOM 790 O O . LEU A 1 101 ? 0.751 -7.780 4.885 1.00 87.69 101 LEU A O 1
ATOM 794 N N . CYS A 1 102 ? 1.480 -5.884 3.940 1.00 87.69 102 CYS A N 1
ATOM 795 C CA . CYS A 1 102 ? 2.063 -5.369 5.174 1.00 87.69 102 CYS A CA 1
ATOM 796 C C . CYS A 1 102 ? 1.021 -4.836 6.157 1.00 87.69 102 CYS A C 1
ATOM 798 O O . CYS A 1 102 ? 1.228 -4.895 7.370 1.00 87.69 102 CYS A O 1
ATOM 800 N N . ARG A 1 103 ? -0.130 -4.362 5.665 1.00 85.56 103 ARG A N 1
ATOM 801 C CA . ARG A 1 103 ? -1.220 -3.905 6.536 1.00 85.56 103 ARG A CA 1
ATOM 802 C C . ARG A 1 103 ? -1.828 -5.037 7.363 1.00 85.56 103 ARG A C 1
ATOM 804 O O . ARG A 1 103 ? -2.039 -4.866 8.558 1.00 85.56 103 ARG A O 1
ATOM 811 N N . GLN A 1 104 ? -2.040 -6.199 6.748 1.00 82.00 104 GLN A N 1
ATOM 812 C CA . GLN A 1 104 ? -2.597 -7.379 7.412 1.00 82.00 104 GLN A CA 1
ATOM 813 C C . GLN A 1 104 ? -1.592 -8.053 8.350 1.00 82.00 104 GLN A C 1
ATOM 815 O O . GLN A 1 104 ? -1.988 -8.545 9.404 1.00 82.00 104 GLN A O 1
ATOM 820 N N . MET A 1 105 ? -0.298 -8.054 8.007 1.00 81.81 105 MET A N 1
ATOM 821 C CA . MET A 1 105 ? 0.741 -8.592 8.896 1.00 81.81 105 MET A CA 1
ATOM 822 C C . MET A 1 105 ? 0.891 -7.771 10.181 1.00 81.81 105 MET A C 1
ATOM 824 O O . MET A 1 105 ? 1.166 -8.338 11.238 1.00 81.81 105 MET A O 1
ATOM 828 N N . TYR A 1 106 ? 0.671 -6.456 10.107 1.00 78.81 106 TYR A N 1
ATOM 829 C CA . TYR A 1 106 ? 0.860 -5.540 11.227 1.00 78.81 106 TYR A CA 1
ATOM 830 C C . TYR A 1 106 ? -0.362 -4.641 11.451 1.00 78.81 106 TYR A C 1
ATOM 832 O O . TYR A 1 106 ? -0.301 -3.426 11.273 1.00 78.81 106 TYR A O 1
ATOM 840 N N . LEU A 1 107 ? -1.490 -5.224 11.867 1.00 69.50 107 LEU A N 1
ATOM 841 C CA . LEU A 1 107 ? -2.769 -4.506 12.018 1.00 69.50 107 LEU A CA 1
ATOM 842 C C . LEU A 1 107 ? -2.669 -3.224 12.867 1.00 69.50 107 LEU A C 1
ATOM 844 O O . LEU A 1 107 ? -3.280 -2.215 12.528 1.00 69.50 107 LEU A O 1
ATOM 848 N N . PHE A 1 108 ? -1.851 -3.245 13.922 1.00 69.94 108 PHE A N 1
ATOM 849 C CA . PHE A 1 108 ? -1.699 -2.137 14.874 1.00 69.94 108 PHE A CA 1
ATOM 850 C C . PHE A 1 108 ? -0.380 -1.362 14.734 1.00 69.94 108 PHE A C 1
ATOM 852 O O . PHE A 1 108 ? -0.099 -0.506 15.569 1.00 69.94 108 PHE A O 1
ATOM 859 N N . GLU A 1 109 ? 0.454 -1.661 13.730 1.00 73.12 109 GLU A N 1
ATOM 860 C CA . GLU A 1 109 ? 1.728 -0.959 13.537 1.00 73.12 109 GLU A CA 1
ATOM 861 C C . GLU A 1 109 ? 1.670 -0.042 12.318 1.00 73.12 109 GLU A C 1
ATOM 863 O O . GLU A 1 109 ? 1.594 -0.486 11.176 1.00 73.12 109 GLU A O 1
ATOM 868 N N . GLU A 1 110 ? 1.733 1.262 12.564 1.00 71.62 110 GLU A N 1
ATOM 869 C CA . GLU A 1 110 ? 1.628 2.290 11.525 1.00 71.62 110 GLU A CA 1
ATOM 870 C C . GLU A 1 110 ? 2.905 2.444 10.690 1.00 71.62 110 GLU A C 1
ATOM 872 O O . GLU A 1 110 ? 2.879 3.024 9.606 1.00 71.62 110 GLU A O 1
ATOM 877 N N . THR A 1 111 ? 4.033 1.929 11.179 1.00 80.50 111 THR A N 1
ATOM 878 C CA . THR A 1 111 ? 5.356 2.205 10.614 1.00 80.50 111 THR A CA 1
ATOM 879 C C . THR A 1 111 ? 5.726 1.221 9.508 1.00 80.50 111 THR A C 1
ATOM 881 O O . THR A 1 111 ? 6.087 1.650 8.414 1.00 80.50 111 THR A O 1
ATOM 884 N N . ASN A 1 112 ? 5.618 -0.086 9.757 1.00 87.31 112 ASN A N 1
ATOM 885 C CA . ASN A 1 112 ? 6.099 -1.149 8.869 1.00 87.31 112 ASN A CA 1
ATOM 886 C C . ASN A 1 112 ? 5.078 -1.498 7.778 1.00 87.31 112 ASN A C 1
ATOM 888 O O . ASN A 1 112 ? 4.473 -2.568 7.773 1.00 87.31 112 ASN A O 1
ATOM 892 N N . ARG A 1 113 ? 4.853 -0.559 6.854 1.00 86.88 113 ARG A N 1
ATOM 893 C CA . ARG A 1 113 ? 3.794 -0.644 5.831 1.00 86.88 113 ARG A CA 1
ATOM 894 C C . ARG A 1 113 ? 4.290 -0.927 4.413 1.00 86.88 113 ARG A C 1
ATOM 896 O O . ARG A 1 113 ? 3.458 -1.112 3.530 1.00 86.88 113 ARG A O 1
ATOM 903 N N . TYR A 1 114 ? 5.601 -0.961 4.184 1.00 89.75 114 TYR A N 1
ATOM 904 C CA . TYR A 1 114 ? 6.181 -1.132 2.852 1.00 89.75 114 TYR A CA 1
ATOM 905 C C . TYR A 1 114 ? 6.868 -2.485 2.734 1.00 89.75 114 TYR A C 1
ATOM 907 O O . TYR A 1 114 ? 7.660 -2.859 3.591 1.00 89.75 114 TYR A O 1
ATOM 915 N N . HIS A 1 115 ? 6.594 -3.209 1.658 1.00 88.75 115 HIS A N 1
ATOM 916 C CA . HIS A 1 115 ? 7.169 -4.525 1.413 1.00 88.75 115 HIS A CA 1
ATOM 917 C C . HIS A 1 115 ? 8.547 -4.411 0.737 1.00 88.75 115 HIS A C 1
ATOM 919 O O . HIS A 1 115 ? 8.672 -3.798 -0.329 1.00 88.75 115 HIS A O 1
ATOM 925 N N . CYS A 1 116 ? 9.589 -5.015 1.322 1.00 85.69 116 CYS A N 1
ATOM 926 C CA . CYS A 1 116 ? 10.876 -5.175 0.634 1.00 85.69 116 CYS A CA 1
ATOM 927 C C . CYS A 1 116 ? 10.758 -6.238 -0.475 1.00 85.69 116 CYS A C 1
ATOM 929 O O . CYS A 1 116 ? 10.178 -7.291 -0.275 1.00 85.69 116 CYS A O 1
ATOM 931 N N . TRP A 1 117 ? 11.371 -6.022 -1.640 1.00 74.88 117 TRP A N 1
ATOM 932 C CA . TRP A 1 117 ? 11.180 -6.895 -2.810 1.00 74.88 117 TRP A CA 1
ATOM 933 C C . TRP A 1 117 ? 11.548 -8.382 -2.592 1.00 74.88 117 TRP A C 1
ATOM 935 O O . TRP A 1 117 ? 10.740 -9.257 -2.887 1.00 74.88 117 TRP A O 1
ATOM 945 N N . ASN A 1 118 ? 12.738 -8.681 -2.053 1.00 65.44 118 ASN A N 1
ATOM 946 C CA . ASN A 1 118 ? 13.244 -10.057 -1.873 1.00 65.44 118 ASN A CA 1
ATOM 947 C C . ASN A 1 118 ? 13.300 -10.520 -0.403 1.00 65.44 118 ASN A C 1
ATOM 949 O O . ASN A 1 118 ? 13.880 -11.551 -0.069 1.00 65.44 118 ASN A O 1
ATOM 953 N N . ARG A 1 119 ? 12.713 -9.750 0.513 1.00 66.94 119 ARG A N 1
ATOM 954 C CA . ARG A 1 119 ? 12.506 -10.178 1.899 1.00 66.94 119 ARG A CA 1
ATOM 955 C C . ARG A 1 119 ? 11.012 -10.165 2.135 1.00 66.94 119 ARG A C 1
ATOM 957 O O . ARG A 1 119 ? 10.390 -9.155 1.848 1.00 66.94 119 ARG A O 1
ATOM 964 N N . SER A 1 120 ? 10.450 -11.219 2.719 1.00 71.00 120 SER A N 1
ATOM 965 C CA . SER A 1 120 ? 9.067 -11.223 3.232 1.00 71.00 120 SER A CA 1
ATOM 966 C C . SER A 1 120 ? 8.908 -10.312 4.465 1.00 71.00 120 SER A C 1
ATOM 968 O O . SER A 1 120 ? 8.210 -10.646 5.417 1.00 71.00 120 SER A O 1
ATOM 970 N N . GLU A 1 121 ? 9.644 -9.203 4.490 1.00 85.31 121 GLU A N 1
ATOM 971 C CA . GLU A 1 121 ? 9.774 -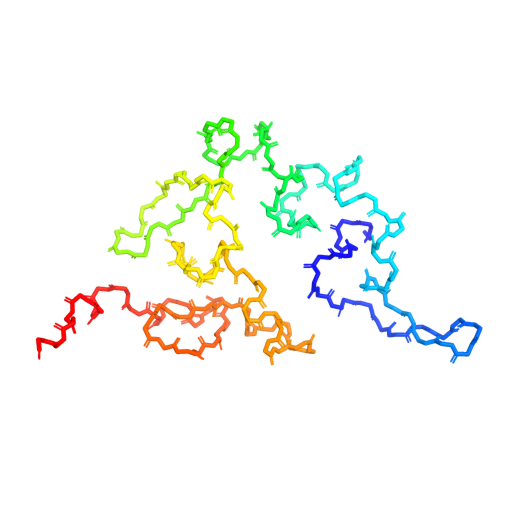8.263 5.587 1.00 85.31 121 GLU A CA 1
ATOM 972 C C . GLU A 1 121 ? 9.074 -6.966 5.191 1.00 85.31 121 GLU A C 1
ATOM 974 O O . GLU A 1 121 ? 9.314 -6.398 4.118 1.00 85.31 121 GLU A O 1
ATOM 979 N N . CYS A 1 122 ? 8.222 -6.496 6.093 1.00 89.25 122 CYS A N 1
ATOM 980 C CA . CYS A 1 122 ? 7.626 -5.181 6.000 1.00 89.25 122 CYS A CA 1
ATOM 981 C C . CYS A 1 122 ? 8.482 -4.190 6.771 1.00 89.25 122 CYS A C 1
ATOM 983 O O . CYS A 1 122 ? 8.855 -4.425 7.919 1.00 89.25 122 CYS A O 1
ATOM 985 N N . VAL A 1 123 ? 8.780 -3.074 6.127 1.00 89.38 123 VAL A N 1
ATOM 986 C CA . VAL A 1 123 ? 9.670 -2.041 6.635 1.00 89.38 123 VAL A CA 1
ATOM 987 C C . VAL A 1 123 ? 8.977 -0.686 6.635 1.00 89.38 123 VAL A C 1
ATOM 989 O O . VAL A 1 123 ? 7.962 -0.464 5.965 1.00 89.38 123 VAL A O 1
ATOM 992 N N . SER A 1 124 ? 9.540 0.250 7.391 1.00 89.31 124 SER A N 1
ATOM 993 C CA . SER A 1 124 ? 9.137 1.649 7.336 1.00 89.31 124 SER A CA 1
ATOM 994 C C . SER A 1 124 ? 9.588 2.333 6.048 1.00 89.31 124 SER A C 1
ATOM 996 O O . SER A 1 124 ? 10.526 1.898 5.376 1.00 89.31 124 SER A O 1
ATOM 998 N N . ILE A 1 125 ? 8.963 3.470 5.733 1.00 85.06 125 ILE A N 1
ATOM 999 C CA . ILE A 1 125 ? 9.332 4.280 4.562 1.00 85.06 125 ILE A CA 1
ATOM 1000 C C . ILE A 1 125 ? 10.812 4.695 4.574 1.00 85.06 125 ILE A C 1
ATOM 1002 O O . ILE A 1 125 ? 11.451 4.750 3.528 1.00 85.06 125 ILE A O 1
ATOM 1006 N N . THR A 1 126 ? 11.385 4.947 5.756 1.00 85.75 126 THR A N 1
ATOM 1007 C CA . THR A 1 126 ? 12.799 5.319 5.908 1.00 85.75 126 THR A CA 1
ATOM 1008 C C . THR A 1 126 ? 13.735 4.146 5.641 1.00 85.75 126 THR A C 1
ATOM 1010 O O . THR A 1 126 ? 14.838 4.343 5.138 1.00 85.75 126 THR A O 1
ATOM 1013 N N . SER A 1 127 ? 13.289 2.927 5.939 1.00 86.69 127 SER A N 1
ATOM 1014 C CA . SER A 1 127 ? 14.036 1.693 5.704 1.00 86.69 127 SER A CA 1
ATOM 1015 C C . SER A 1 127 ? 13.873 1.160 4.280 1.00 86.69 127 SER A C 1
ATOM 1017 O O . SER A 1 127 ? 14.714 0.381 3.837 1.00 86.69 127 SER A O 1
ATOM 1019 N N . LEU A 1 128 ? 12.863 1.622 3.532 1.00 82.38 128 LEU A N 1
ATOM 1020 C CA . LEU A 1 128 ? 12.619 1.215 2.145 1.00 82.38 128 LEU A CA 1
ATOM 1021 C C . LEU A 1 128 ? 13.825 1.471 1.227 1.00 82.38 128 LEU A C 1
ATOM 1023 O O . LEU A 1 128 ? 14.085 0.684 0.323 1.00 82.38 128 LEU A O 1
ATOM 1027 N N . ILE A 1 129 ? 14.613 2.519 1.496 1.00 77.06 129 ILE A N 1
ATOM 1028 C CA . ILE A 1 129 ? 15.844 2.829 0.747 1.00 77.06 129 ILE A CA 1
ATOM 1029 C C . ILE A 1 129 ? 16.918 1.735 0.873 1.00 77.06 129 ILE A C 1
ATOM 1031 O O . ILE A 1 129 ? 17.784 1.608 0.009 1.00 77.06 129 ILE A O 1
ATOM 1035 N N . ASN A 1 130 ? 16.860 0.942 1.946 1.00 77.75 130 ASN A N 1
ATOM 1036 C CA . ASN A 1 130 ? 17.780 -0.162 2.199 1.00 77.75 130 ASN A CA 1
ATOM 1037 C C . ASN A 1 130 ? 17.304 -1.474 1.554 1.00 77.75 130 ASN A C 1
ATOM 1039 O O . ASN A 1 130 ? 18.097 -2.411 1.446 1.00 77.75 130 ASN A O 1
ATOM 1043 N N . CYS A 1 131 ? 16.044 -1.556 1.102 1.00 77.44 131 CYS A N 1
ATOM 1044 C CA . CYS A 1 131 ? 15.598 -2.645 0.238 1.00 77.44 131 CYS A CA 1
ATOM 1045 C C . CYS A 1 131 ? 16.281 -2.441 -1.126 1.00 77.44 131 CYS A C 1
ATOM 1047 O O . CYS A 1 131 ? 15.948 -1.503 -1.845 1.00 77.44 131 CYS A O 1
ATOM 1049 N N . ASN A 1 132 ? 17.281 -3.256 -1.477 1.00 67.50 132 ASN A N 1
ATOM 1050 C CA . ASN A 1 132 ? 18.062 -3.057 -2.700 1.00 67.50 132 ASN A CA 1
ATOM 1051 C C . ASN A 1 132 ? 17.459 -3.821 -3.895 1.00 67.50 132 ASN A C 1
ATOM 1053 O O . ASN A 1 132 ? 17.713 -5.015 -4.017 1.00 67.50 132 ASN A O 1
ATOM 1057 N N . PRO A 1 133 ? 16.788 -3.152 -4.851 1.00 58.97 133 PRO A N 1
ATOM 1058 C CA . PRO A 1 133 ? 16.202 -3.831 -6.006 1.00 58.97 133 PRO A CA 1
ATOM 1059 C C . PRO A 1 133 ? 17.237 -4.349 -7.025 1.00 58.97 133 PRO A C 1
ATOM 1061 O O . PRO A 1 133 ? 16.907 -5.172 -7.872 1.00 58.97 133 PRO A O 1
ATOM 1064 N N . LYS A 1 134 ? 18.495 -3.877 -6.982 1.00 53.22 134 LYS A N 1
ATOM 1065 C CA . LYS A 1 134 ? 19.574 -4.255 -7.920 1.00 53.22 134 LYS A CA 1
ATOM 1066 C C . LYS A 1 134 ? 20.462 -5.402 -7.430 1.00 53.22 134 LYS A C 1
ATOM 1068 O O . LYS A 1 134 ? 21.079 -6.068 -8.255 1.00 53.22 134 LYS A O 1
ATOM 1073 N N . LEU A 1 135 ? 20.545 -5.650 -6.121 1.00 49.62 135 LEU A N 1
ATOM 1074 C CA . LEU A 1 135 ? 21.200 -6.859 -5.587 1.00 49.62 135 LEU A CA 1
ATOM 1075 C C . LEU A 1 135 ? 20.332 -8.119 -5.779 1.00 49.62 135 LEU A C 1
ATOM 1077 O O . LEU A 1 135 ? 20.842 -9.227 -5.649 1.00 49.62 135 LEU A O 1
ATOM 1081 N N . ASP A 1 136 ? 19.071 -7.942 -6.185 1.00 43.34 136 ASP A N 1
ATOM 1082 C CA . ASP A 1 136 ? 18.047 -8.984 -6.312 1.00 43.34 136 ASP A CA 1
ATOM 1083 C C . ASP A 1 136 ? 17.836 -9.514 -7.749 1.00 43.34 136 ASP A C 1
ATOM 1085 O O . ASP A 1 136 ? 16.939 -10.315 -7.992 1.00 43.34 136 ASP A O 1
ATOM 1089 N N . THR A 1 137 ? 18.683 -9.151 -8.725 1.00 40.16 137 THR A N 1
ATOM 1090 C CA . THR A 1 137 ? 18.679 -9.800 -10.060 1.00 40.16 137 THR A CA 1
ATOM 1091 C C . THR A 1 137 ? 19.478 -11.107 -10.129 1.00 40.16 137 THR A C 1
ATOM 1093 O O . THR A 1 137 ? 19.577 -11.707 -11.198 1.00 40.16 137 THR A O 1
ATOM 1096 N N . GLN A 1 138 ? 20.053 -11.579 -9.020 1.00 39.12 138 GLN A N 1
ATOM 1097 C CA . GLN A 1 138 ? 20.637 -12.920 -8.956 1.00 39.12 138 GLN A CA 1
ATOM 1098 C C . GLN A 1 138 ? 19.651 -13.894 -8.317 1.00 39.12 138 GLN A C 1
ATOM 1100 O O . GLN A 1 138 ? 19.822 -14.332 -7.184 1.00 39.12 138 GLN A O 1
ATOM 1105 N N . LEU A 1 139 ? 18.640 -14.284 -9.097 1.00 35.94 139 LEU A N 1
ATOM 1106 C CA . LEU A 1 139 ? 18.087 -15.626 -8.958 1.00 35.94 139 LEU A CA 1
ATOM 1107 C C . LEU A 1 139 ? 19.256 -16.596 -9.163 1.00 35.94 139 LEU A C 1
ATOM 1109 O O . LEU A 1 139 ? 19.776 -16.740 -10.273 1.00 35.94 139 LEU A O 1
ATOM 1113 N N . SER A 1 140 ? 19.713 -17.207 -8.072 1.00 38.16 140 SER A N 1
ATOM 1114 C CA . SER A 1 140 ? 20.529 -18.411 -8.131 1.00 38.16 140 SER A CA 1
ATOM 1115 C C . SER A 1 140 ? 19.819 -19.416 -9.037 1.00 38.16 140 SER A C 1
ATOM 111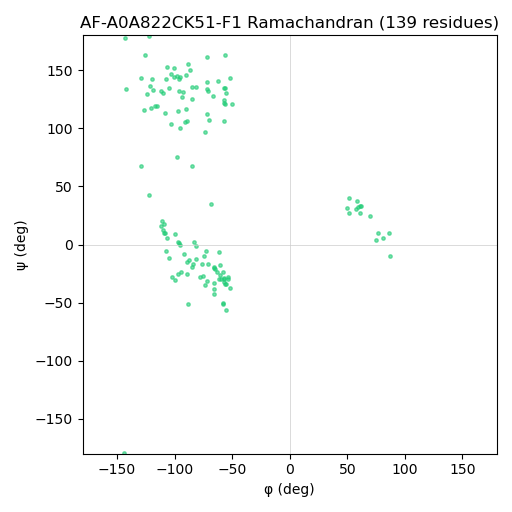7 O O . SER A 1 140 ? 18.662 -19.757 -8.785 1.00 38.16 140 SER A O 1
ATOM 1119 N N . LYS A 1 141 ? 20.509 -19.815 -10.109 1.00 35.59 141 LYS A N 1
ATOM 1120 C CA . LYS A 1 141 ? 20.152 -20.969 -10.938 1.00 35.59 141 LYS A CA 1
ATOM 1121 C C . LYS A 1 141 ? 20.010 -22.234 -10.103 1.00 35.59 141 LYS A C 1
ATOM 1123 O O . LYS A 1 141 ? 20.781 -22.366 -9.126 1.00 35.59 141 LYS A O 1
#

Sequence (141 aa):
MFKFVCDGIPEMYPIKIDGQYHTDETDCEQWPCNNSYTYCNTVWNCPRGEDELTCNNTLIVCPALHHPCILPNTTTLSCLSIEKVHNGIVDCLGGSDERQLCRQMYLFEETNRYHCWNRSECVSITSLINCNPKLDTQLSK

Secondary structure (DSSP, 8-state):
-GGGTTSS---SPPEEETTEEE-TTSSGGGS-SSSTTTTTSSS--STT-GGGSS-TT-SS-PPTTEEEEE-TTT--EEEEEGGGTTSSS--SGGGTTSTHHHHHHTTT-SS--EE-TTSS-EE-TTTGGGS-TTGGG----

Solvent-accessible surface area (backbone atoms only — not comparable to full-atom values): 8357 Å² total; per-residue (Å²): 122,75,58,55,43,36,45,74,54,68,85,46,78,70,42,77,56,99,90,42,77,41,42,49,62,51,73,48,92,81,47,72,43,60,39,94,62,27,45,58,64,87,44,51,36,24,90,59,30,68,18,52,44,84,50,93,84,53,99,65,88,50,62,83,63,23,40,82,30,39,34,48,75,77,69,42,82,44,65,40,49,40,83,53,28,61,63,85,53,72,71,25,50,40,18,70,43,32,43,62,61,24,32,68,77,33,67,88,49,87,56,35,46,25,34,33,90,93,42,105,46,52,30,30,79,83,51,48,79,72,46,57,51,72,80,62,76,67,73,80,128

Radius of gyration: 16.49 Å; Cα contacts (8 Å, |Δi|>4): 231; chains: 1; bounding box: 45×37×43 Å